Protein AF-A0A8J6B133-F1 (afdb_monomer)

Organism: Eleutherodactylus coqui (NCBI:txid57060)

Secondary structure (DSSP, 8-state):
-EEE--SEEE--TT-HHHHHHHHTT-BPB-TTSSBPEEEETTEEEEEB-TTSHHHHHHHHHHTSTTTSTT--TT-EEE--STTTB-BTSGGGB--TT-B-GGG-BHHHHHHHHHHTT--

Structure (mmCIF, N/CA/C/O backbone):
data_AF-A0A8J6B133-F1
#
_entry.id   AF-A0A8J6B133-F1
#
loop_
_atom_site.group_PDB
_atom_site.id
_atom_site.type_symbol
_atom_site.label_atom_id
_atom_site.label_alt_id
_atom_site.label_comp_id
_atom_site.label_asym_id
_atom_site.label_entity_id
_atom_site.label_seq_id
_atom_site.pdbx_PDB_ins_code
_atom_site.Cartn_x
_atom_site.Cartn_y
_atom_site.Cartn_z
_atom_site.occupancy
_atom_site.B_iso_or_equiv
_atom_site.auth_seq_id
_atom_site.auth_comp_id
_atom_site.auth_asym_id
_atom_site.auth_atom_id
_atom_site.pdbx_PDB_model_num
ATOM 1 N N . MET A 1 1 ? 12.421 -12.815 -15.888 1.00 86.38 1 MET A N 1
ATOM 2 C CA . MET A 1 1 ? 12.870 -12.237 -14.597 1.00 86.38 1 MET A CA 1
ATOM 3 C C . MET A 1 1 ? 11.639 -12.055 -13.726 1.00 86.38 1 MET A C 1
ATOM 5 O O . MET A 1 1 ? 10.602 -11.727 -14.286 1.00 86.38 1 MET A O 1
ATOM 9 N N . VAL A 1 2 ? 11.718 -12.289 -12.415 1.00 90.31 2 VAL A N 1
ATOM 10 C CA . VAL A 1 2 ? 10.577 -12.120 -11.497 1.00 90.31 2 VAL A CA 1
ATOM 11 C C . VAL A 1 2 ? 10.988 -11.162 -10.383 1.00 90.31 2 VAL A C 1
ATOM 13 O O . VAL A 1 2 ? 12.072 -11.333 -9.827 1.00 90.31 2 VAL A O 1
ATOM 16 N N . VAL A 1 3 ? 10.166 -10.152 -10.096 1.00 92.62 3 VAL A N 1
ATOM 17 C CA . VAL A 1 3 ? 10.407 -9.166 -9.032 1.00 92.62 3 VAL A CA 1
ATOM 18 C C . VAL A 1 3 ? 9.310 -9.273 -7.980 1.00 92.62 3 VAL A C 1
ATOM 20 O O . VAL A 1 3 ? 8.136 -9.404 -8.319 1.00 92.62 3 VAL A O 1
ATOM 23 N N . ILE A 1 4 ? 9.705 -9.238 -6.710 1.00 92.12 4 ILE A N 1
ATOM 24 C CA . ILE A 1 4 ? 8.781 -9.289 -5.577 1.00 92.12 4 ILE A CA 1
ATOM 25 C C . ILE A 1 4 ? 8.037 -7.954 -5.411 1.00 92.12 4 ILE A C 1
ATOM 27 O O . ILE A 1 4 ? 8.637 -6.885 -5.556 1.00 92.12 4 ILE A O 1
ATOM 31 N N . SER A 1 5 ? 6.738 -8.019 -5.128 1.00 90.94 5 SER A N 1
ATOM 32 C CA . SER A 1 5 ? 5.867 -6.873 -4.881 1.00 90.94 5 SER A CA 1
ATOM 33 C C . SER A 1 5 ? 4.862 -7.199 -3.780 1.00 90.94 5 SER A C 1
ATOM 35 O O . SER A 1 5 ? 3.879 -7.902 -4.004 1.00 90.94 5 SER A O 1
ATOM 37 N N . ASP A 1 6 ? 5.096 -6.653 -2.592 1.00 92.19 6 ASP A N 1
ATOM 38 C CA . ASP A 1 6 ? 4.281 -6.947 -1.415 1.00 92.19 6 ASP A CA 1
ATOM 39 C C . ASP A 1 6 ? 3.166 -5.899 -1.221 1.00 92.19 6 ASP A C 1
ATOM 41 O O . ASP A 1 6 ? 3.314 -4.734 -1.607 1.00 92.19 6 ASP A O 1
ATOM 45 N N . PRO A 1 7 ? 2.039 -6.258 -0.574 1.00 90.62 7 PRO A N 1
ATOM 46 C CA . PRO A 1 7 ? 0.891 -5.361 -0.401 1.00 90.62 7 PRO A CA 1
ATOM 47 C C . PRO A 1 7 ? 1.068 -4.307 0.708 1.00 90.62 7 PRO A C 1
ATOM 49 O O . PRO A 1 7 ? 0.145 -3.523 0.965 1.00 90.62 7 PRO A O 1
ATOM 52 N N . HIS A 1 8 ? 2.212 -4.308 1.399 1.00 93.56 8 HIS A N 1
ATOM 53 C CA . HIS A 1 8 ? 2.543 -3.360 2.456 1.00 93.56 8 HIS A CA 1
ATOM 54 C C . HIS A 1 8 ? 3.449 -2.246 1.915 1.00 93.56 8 HIS A C 1
ATOM 56 O O . HIS A 1 8 ? 4.534 -2.476 1.389 1.00 93.56 8 HIS A O 1
ATOM 62 N N . ILE A 1 9 ? 2.996 -1.005 2.053 1.00 95.94 9 ILE A N 1
ATOM 63 C CA . ILE A 1 9 ? 3.657 0.185 1.526 1.00 95.94 9 ILE A CA 1
ATOM 64 C C . ILE A 1 9 ? 4.313 0.928 2.681 1.00 95.94 9 ILE A C 1
ATOM 66 O O . ILE A 1 9 ? 3.651 1.263 3.664 1.00 95.94 9 ILE A O 1
ATOM 70 N N . LYS A 1 10 ? 5.611 1.215 2.561 1.00 96.56 10 LYS A N 1
ATOM 71 C CA . LYS A 1 10 ? 6.353 1.988 3.562 1.00 96.56 10 LYS A CA 1
ATOM 72 C C . LYS A 1 10 ? 5.668 3.331 3.827 1.00 96.56 10 LYS A C 1
ATOM 74 O O . LYS A 1 10 ? 5.408 4.081 2.886 1.00 96.56 10 LYS A O 1
ATOM 79 N N . VAL A 1 11 ? 5.457 3.658 5.101 1.00 96.38 11 VAL A N 1
ATOM 80 C CA . VAL A 1 11 ? 4.984 4.982 5.516 1.00 96.38 11 VAL A CA 1
ATOM 81 C C . VAL A 1 11 ? 6.120 5.987 5.345 1.00 96.38 11 VAL A C 1
ATOM 83 O O . VAL A 1 11 ? 7.018 6.091 6.181 1.00 96.38 11 VAL A O 1
ATOM 86 N N . ASP A 1 12 ? 6.102 6.699 4.222 1.00 95.94 12 ASP A N 1
ATOM 87 C CA . ASP A 1 12 ? 7.058 7.757 3.905 1.00 95.94 12 ASP A CA 1
ATOM 88 C C . ASP A 1 12 ? 6.393 8.806 2.994 1.00 95.94 12 ASP A C 1
ATOM 90 O O . ASP A 1 12 ? 6.116 8.509 1.833 1.00 95.94 12 ASP A O 1
ATOM 94 N N . PRO A 1 13 ? 6.165 10.047 3.464 1.00 92.81 13 PRO A N 1
ATOM 95 C CA . PRO A 1 13 ? 5.586 11.120 2.648 1.00 92.81 13 PRO A CA 1
ATOM 96 C C . PRO A 1 13 ? 6.393 11.481 1.391 1.00 92.81 13 PRO A C 1
ATOM 98 O O . PRO A 1 13 ? 5.864 12.115 0.477 1.00 92.81 13 PRO A O 1
ATOM 101 N N . LYS A 1 14 ? 7.681 11.119 1.330 1.00 95.38 14 LYS A N 1
ATOM 102 C CA . LYS A 1 14 ? 8.521 11.316 0.139 1.00 95.38 14 LYS A CA 1
ATOM 103 C C . LYS A 1 14 ? 8.359 10.190 -0.878 1.00 95.38 14 LYS A C 1
ATOM 105 O O . LYS A 1 14 ? 8.787 10.344 -2.020 1.00 95.38 14 LYS A O 1
ATOM 110 N N . TYR A 1 15 ? 7.761 9.069 -0.483 1.00 94.06 15 TYR A N 1
ATOM 111 C CA . TYR A 1 15 ? 7.504 7.960 -1.380 1.00 94.06 15 TYR A CA 1
ATOM 112 C C . TYR A 1 15 ? 6.214 8.208 -2.160 1.00 94.06 15 TYR A C 1
ATOM 114 O O . TYR A 1 15 ? 5.116 8.159 -1.611 1.00 94.06 15 TYR A O 1
ATOM 122 N N . THR A 1 16 ? 6.348 8.452 -3.464 1.00 93.88 16 THR A N 1
ATOM 123 C CA . THR A 1 16 ? 5.229 8.817 -4.345 1.00 93.88 16 THR A CA 1
ATOM 124 C C . THR A 1 16 ? 4.059 7.836 -4.262 1.00 93.88 16 THR A C 1
ATOM 126 O O . THR A 1 16 ? 2.920 8.271 -4.138 1.00 93.88 16 THR A O 1
ATOM 129 N N . LEU A 1 17 ? 4.329 6.524 -4.238 1.00 93.81 17 LEU A N 1
ATOM 130 C CA . LEU A 1 17 ? 3.279 5.504 -4.165 1.00 93.81 17 LEU A CA 1
ATOM 131 C C . LEU A 1 17 ? 2.484 5.583 -2.851 1.00 93.81 17 LEU A C 1
ATOM 133 O O . LEU A 1 17 ? 1.262 5.451 -2.865 1.00 93.81 17 LEU A O 1
ATOM 137 N N . TYR A 1 18 ? 3.168 5.828 -1.727 1.00 95.69 18 TYR A N 1
ATOM 138 C CA . TYR A 1 18 ? 2.516 6.023 -0.432 1.00 95.69 18 TYR A CA 1
ATOM 139 C C . TYR A 1 18 ? 1.655 7.285 -0.434 1.00 95.69 18 TYR A C 1
ATOM 141 O O . TYR A 1 18 ? 0.490 7.235 -0.044 1.00 95.69 18 TYR A O 1
ATOM 149 N N . SER A 1 19 ? 2.213 8.405 -0.894 1.00 96.06 19 SER A N 1
ATOM 150 C CA . SER A 1 19 ? 1.526 9.697 -0.890 1.00 96.06 19 SER A CA 1
ATOM 151 C C . SER A 1 19 ? 0.283 9.693 -1.782 1.00 96.06 19 SER A C 1
ATOM 153 O O . SER A 1 19 ? -0.769 10.146 -1.338 1.00 96.06 19 SER A O 1
ATOM 155 N N . GLU A 1 20 ? 0.354 9.099 -2.978 1.00 95.75 20 GLU A N 1
ATOM 156 C CA . GLU A 1 20 ? -0.808 8.933 -3.864 1.00 95.75 20 GLU A CA 1
ATOM 157 C C . GLU A 1 20 ? -1.889 8.037 -3.247 1.00 95.75 20 GLU A C 1
ATOM 159 O O . GLU A 1 20 ? -3.072 8.384 -3.261 1.00 95.75 20 GLU A O 1
ATOM 164 N N . ALA A 1 21 ? -1.502 6.884 -2.688 1.00 95.50 21 ALA A N 1
ATOM 165 C CA . ALA A 1 21 ? -2.440 5.972 -2.036 1.00 95.50 21 ALA A CA 1
ATOM 166 C C . ALA A 1 21 ? -3.108 6.618 -0.814 1.00 95.50 21 ALA A C 1
ATOM 168 O O . ALA A 1 21 ? -4.300 6.406 -0.576 1.00 95.50 21 ALA A O 1
ATOM 169 N N . LYS A 1 22 ? -2.359 7.432 -0.062 1.00 95.81 22 LYS A N 1
ATOM 170 C CA . LYS A 1 22 ? -2.867 8.176 1.092 1.00 95.81 22 LYS A CA 1
ATOM 171 C C . LYS A 1 22 ? -3.880 9.235 0.678 1.00 95.81 22 LYS A C 1
ATOM 173 O O . LYS A 1 22 ? -4.965 9.281 1.247 1.00 95.81 22 LYS A O 1
ATOM 178 N N . GLU A 1 23 ? -3.551 10.047 -0.325 1.00 96.00 23 GLU A N 1
ATOM 179 C CA . GLU A 1 23 ? -4.435 11.096 -0.847 1.00 96.00 23 GLU A CA 1
ATOM 180 C C . GLU A 1 23 ? -5.750 10.516 -1.381 1.00 96.00 23 GLU A C 1
ATOM 182 O O . GLU A 1 23 ? -6.825 11.058 -1.131 1.00 96.00 23 GLU A O 1
ATOM 187 N N . LYS A 1 24 ? -5.677 9.362 -2.051 1.00 94.81 24 LYS A N 1
ATOM 188 C CA . LYS A 1 24 ? -6.844 8.648 -2.585 1.00 94.81 24 LYS A CA 1
ATOM 189 C C . LYS A 1 24 ? -7.598 7.81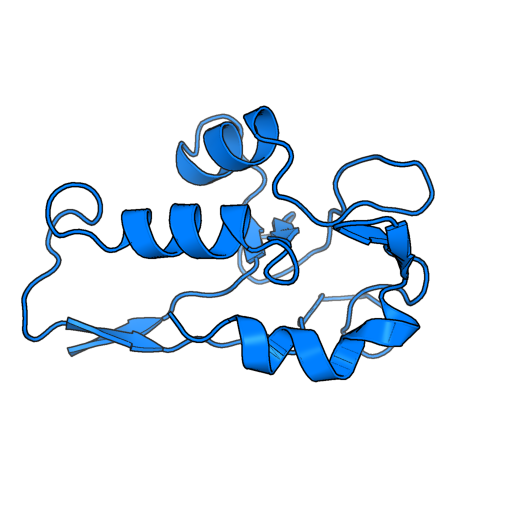3 -1.542 1.00 94.81 24 LYS A C 1
ATOM 191 O O . LYS A 1 24 ? -8.659 7.276 -1.849 1.00 94.81 24 LYS A O 1
ATOM 196 N N . GLY A 1 25 ? -7.075 7.683 -0.321 1.00 95.31 25 GLY A N 1
ATOM 197 C CA . GLY A 1 25 ? -7.701 6.908 0.752 1.00 95.31 25 GLY A CA 1
ATOM 198 C C . GLY A 1 25 ? -7.725 5.395 0.503 1.00 95.31 25 GLY A C 1
ATOM 199 O O . GLY A 1 25 ? -8.667 4.724 0.911 1.00 95.31 25 GLY A O 1
ATOM 200 N N . TYR A 1 26 ? -6.704 4.855 -0.162 1.00 96.12 26 TYR A N 1
ATOM 201 C CA . TYR A 1 26 ? -6.636 3.462 -0.629 1.00 96.12 26 TYR A CA 1
ATOM 202 C C . TYR A 1 26 ? -6.129 2.445 0.399 1.00 96.12 26 TYR A C 1
ATOM 204 O O . TYR A 1 26 ? -6.074 1.246 0.113 1.00 96.12 26 TYR A O 1
ATOM 212 N N . PHE A 1 27 ? -5.763 2.898 1.594 1.00 96.62 27 PHE A N 1
ATOM 213 C CA . PHE A 1 27 ? -5.343 2.021 2.680 1.00 96.62 27 PHE A CA 1
ATOM 214 C C . PHE A 1 27 ? -6.527 1.470 3.474 1.00 96.62 27 PHE A C 1
ATOM 216 O O . PHE A 1 27 ? -7.538 2.148 3.672 1.00 96.62 27 PHE A O 1
ATOM 223 N N . VAL A 1 28 ? -6.355 0.247 3.983 1.00 95.38 28 VAL A N 1
ATOM 224 C CA . VAL A 1 28 ? -7.236 -0.331 5.007 1.00 95.38 28 VAL A CA 1
ATOM 225 C C . VAL A 1 28 ? -7.252 0.595 6.221 1.00 95.38 28 VAL A C 1
ATOM 227 O O . VAL A 1 28 ? -6.223 1.181 6.560 1.00 95.38 28 VAL A O 1
ATOM 230 N N . LYS A 1 29 ? -8.401 0.730 6.884 1.00 95.56 29 LYS A N 1
ATOM 231 C CA . LYS A 1 29 ? -8.554 1.596 8.055 1.00 95.56 29 LYS A CA 1
ATOM 232 C C . LYS A 1 29 ? -8.514 0.805 9.358 1.00 95.56 29 LYS A C 1
ATOM 234 O O . LYS A 1 29 ? -8.857 -0.374 9.404 1.00 95.56 29 LYS A O 1
ATOM 239 N N . ASN A 1 30 ? -8.107 1.455 10.439 1.00 93.81 30 ASN A N 1
ATOM 240 C CA . ASN A 1 30 ? -8.286 0.942 11.793 1.00 93.81 30 ASN A CA 1
ATOM 241 C C . ASN A 1 30 ? -9.706 1.248 12.314 1.00 93.81 30 ASN A C 1
ATOM 243 O O . ASN A 1 30 ? -10.485 1.946 11.666 1.00 93.81 30 ASN A O 1
ATOM 247 N N . ILE A 1 31 ? -10.032 0.757 13.514 1.00 90.81 31 ILE A N 1
ATOM 248 C CA . ILE A 1 31 ? -11.336 0.993 14.163 1.00 90.81 31 ILE A CA 1
ATOM 249 C C . ILE A 1 31 ? -11.641 2.483 14.406 1.00 90.81 31 ILE A C 1
ATOM 251 O O . ILE A 1 31 ? -12.800 2.880 14.477 1.00 90.81 31 ILE A O 1
ATOM 255 N N . SER A 1 32 ? -10.605 3.318 14.496 1.00 91.56 32 SER A N 1
ATOM 256 C CA . SER A 1 32 ? -10.716 4.771 14.661 1.00 91.56 32 SER A CA 1
ATOM 257 C C . SER A 1 32 ? -10.913 5.513 13.330 1.00 91.56 32 SER A C 1
ATOM 259 O O . SER A 1 32 ? -10.980 6.740 13.324 1.00 91.56 32 SER A O 1
ATOM 261 N N . GLY A 1 33 ? -10.966 4.799 12.199 1.00 92.00 33 GLY A N 1
ATOM 262 C CA . GLY A 1 33 ? -11.119 5.364 10.855 1.00 92.00 33 GLY A CA 1
ATOM 263 C C . GLY A 1 33 ? -9.836 5.941 10.243 1.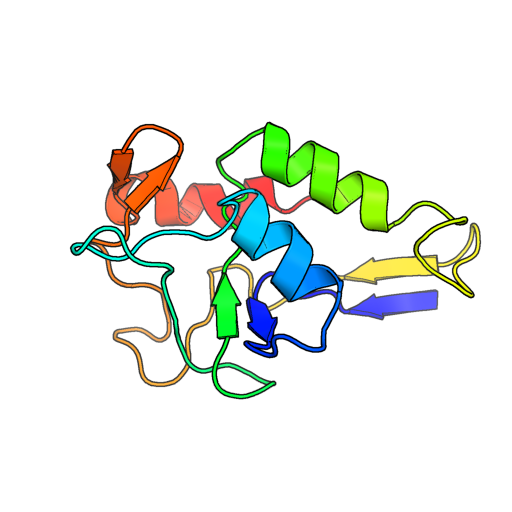00 92.00 33 GLY A C 1
ATOM 264 O O . GLY A 1 33 ? -9.881 6.494 9.144 1.00 92.00 33 GLY A O 1
ATOM 265 N N . GLN A 1 34 ? -8.692 5.818 10.917 1.00 94.81 34 GLN A N 1
ATOM 266 C CA . GLN A 1 34 ? -7.387 6.235 10.392 1.00 94.81 34 GLN A CA 1
ATOM 267 C C . GLN A 1 34 ? -6.763 5.126 9.542 1.00 94.81 34 GLN A C 1
ATOM 269 O O . GLN A 1 34 ? -7.175 3.972 9.636 1.00 94.81 34 GLN A O 1
ATOM 274 N N . ASP A 1 35 ? -5.760 5.459 8.725 1.00 95.94 35 ASP A N 1
ATOM 275 C CA . ASP A 1 35 ? -5.002 4.454 7.971 1.00 95.94 35 ASP A CA 1
ATOM 276 C C . ASP A 1 35 ? -4.407 3.413 8.925 1.00 95.94 35 ASP A C 1
ATOM 278 O O . ASP A 1 35 ? -3.823 3.747 9.957 1.00 95.94 35 ASP A O 1
ATOM 282 N N . PHE A 1 36 ? -4.584 2.136 8.597 1.00 95.19 36 PHE A N 1
ATOM 283 C CA . PHE A 1 36 ? -3.983 1.057 9.357 1.00 95.19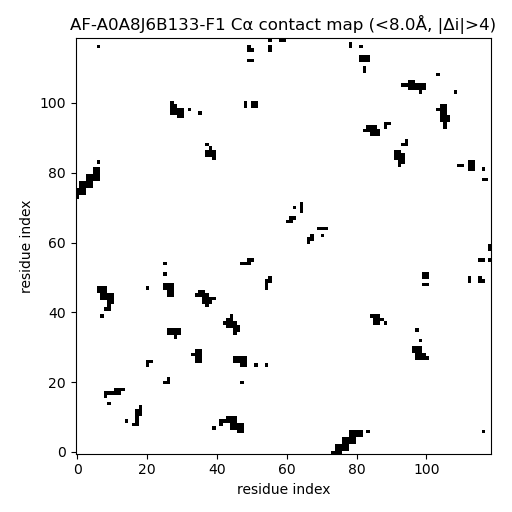 36 PHE A CA 1
ATOM 284 C C . PHE A 1 36 ? -2.474 1.045 9.113 1.00 95.19 36 PHE A C 1
ATOM 286 O O . PHE A 1 36 ? -2.016 0.899 7.975 1.00 95.19 36 PHE A O 1
ATOM 293 N N . GLU A 1 37 ? -1.718 1.154 10.199 1.00 95.19 37 GLU A N 1
ATOM 294 C CA . GLU A 1 37 ? -0.264 1.066 10.210 1.00 95.19 37 GLU A CA 1
ATOM 295 C C . GLU A 1 37 ? 0.167 -0.164 11.011 1.00 95.19 37 GLU A C 1
ATOM 297 O O . GLU A 1 37 ? -0.312 -0.416 12.117 1.00 95.19 37 GLU A O 1
ATOM 302 N N . GLY A 1 38 ? 1.081 -0.939 10.440 1.00 93.62 38 GLY A N 1
ATOM 303 C CA . GLY A 1 38 ? 1.689 -2.100 11.076 1.00 93.62 38 GLY A CA 1
ATOM 304 C C . GLY A 1 38 ? 3.143 -2.240 10.648 1.00 93.62 38 GLY A C 1
ATOM 305 O O . GLY A 1 38 ? 3.569 -1.649 9.658 1.00 93.62 38 GLY A O 1
ATOM 306 N N . ASN A 1 39 ? 3.921 -3.026 11.384 1.00 94.56 39 ASN A N 1
ATOM 307 C CA . ASN A 1 39 ? 5.313 -3.264 11.019 1.00 94.56 39 ASN A CA 1
ATOM 308 C C . ASN A 1 39 ? 5.409 -4.396 9.993 1.00 94.56 39 ASN A C 1
ATOM 310 O O . ASN A 1 39 ? 4.723 -5.407 10.117 1.00 94.56 39 ASN A O 1
ATOM 314 N N . CYS A 1 40 ? 6.262 -4.231 8.988 1.00 94.00 40 CYS A N 1
ATOM 315 C CA . CYS A 1 40 ? 6.674 -5.296 8.075 1.00 94.00 40 CYS A CA 1
ATOM 316 C C . CYS A 1 40 ? 8.126 -5.047 7.631 1.00 94.00 40 CYS A C 1
ATOM 318 O O . CYS A 1 40 ? 8.853 -4.310 8.306 1.00 94.00 40 CYS A O 1
ATOM 320 N N . TRP A 1 41 ? 8.560 -5.621 6.506 1.00 92.88 41 TRP A N 1
ATOM 321 C CA . TRP A 1 41 ? 9.933 -5.490 6.004 1.00 92.88 41 TRP A CA 1
ATOM 322 C C . TRP A 1 41 ? 10.481 -4.052 5.956 1.00 92.88 41 TRP A C 1
ATOM 324 O O . TRP A 1 41 ? 11.609 -3.846 6.410 1.00 92.88 41 TRP A O 1
ATOM 334 N N . PRO A 1 42 ? 9.738 -3.023 5.494 1.00 92.06 42 PRO A N 1
ATOM 335 C CA . PRO A 1 42 ? 10.272 -1.664 5.427 1.00 92.06 42 PRO A CA 1
ATOM 336 C C . PRO A 1 42 ? 10.088 -0.859 6.731 1.00 92.06 42 PRO A C 1
ATOM 338 O O . PRO A 1 42 ? 10.311 0.360 6.733 1.00 92.06 42 PRO A O 1
ATOM 341 N N . GLY A 1 43 ? 9.695 -1.510 7.833 1.00 94.81 43 GLY A N 1
ATOM 342 C CA . GLY A 1 43 ? 9.313 -0.887 9.101 1.00 94.81 43 GLY A CA 1
ATOM 343 C C . GLY A 1 43 ? 7.823 -0.551 9.136 1.00 94.81 43 GLY A C 1
ATOM 344 O O . GLY A 1 43 ? 6.994 -1.358 8.709 1.00 94.81 43 GLY A O 1
ATOM 345 N N . VAL A 1 44 ? 7.480 0.644 9.627 1.00 95.62 44 VAL A N 1
ATOM 346 C CA . VAL A 1 44 ? 6.090 1.124 9.662 1.00 95.62 44 VAL A CA 1
ATOM 347 C C . VAL A 1 44 ? 5.532 1.189 8.239 1.00 95.62 44 VAL A C 1
ATOM 349 O O . VAL A 1 44 ? 6.082 1.871 7.368 1.00 95.62 44 VAL A O 1
ATOM 352 N N . SER A 1 45 ? 4.459 0.440 8.008 1.00 96.31 45 SER A N 1
ATOM 353 C CA . SER A 1 45 ? 3.855 0.212 6.699 1.00 96.31 45 SER A CA 1
ATOM 354 C C . SER A 1 45 ? 2.337 0.333 6.766 1.00 96.31 45 SER A C 1
A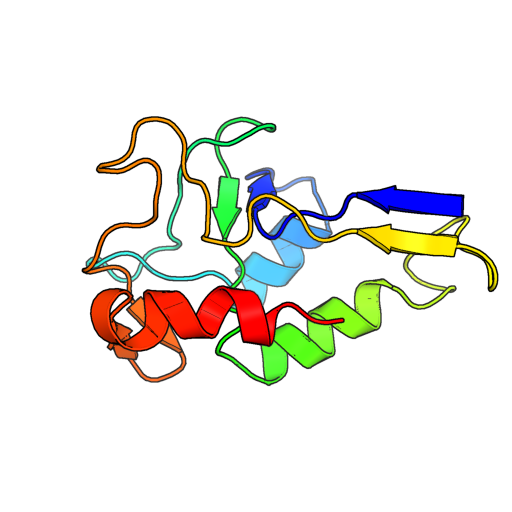TOM 356 O O . SER A 1 45 ? 1.714 -0.123 7.726 1.00 96.31 45 SER A O 1
ATOM 358 N N . SER A 1 46 ? 1.739 0.891 5.718 1.00 96.25 46 SER A N 1
ATOM 359 C CA . SER A 1 46 ? 0.293 0.876 5.495 1.00 96.25 46 SER A CA 1
ATOM 360 C C . SER A 1 46 ? -0.071 -0.175 4.452 1.00 96.25 46 SER A C 1
ATOM 362 O O . SER A 1 46 ? 0.722 -0.498 3.572 1.00 96.25 46 SER A O 1
ATOM 364 N N . TYR A 1 47 ? -1.277 -0.727 4.543 1.00 95.31 47 TYR A N 1
ATOM 365 C CA . TYR A 1 47 ? -1.688 -1.868 3.721 1.00 95.31 47 TYR A CA 1
ATOM 366 C C . TYR A 1 47 ? -2.766 -1.443 2.738 1.00 95.31 47 TYR A C 1
ATOM 368 O O . TYR A 1 47 ? -3.815 -0.945 3.154 1.00 95.31 47 TYR A O 1
ATOM 376 N N . LEU A 1 48 ? -2.524 -1.656 1.444 1.00 95.19 48 LEU A N 1
ATOM 377 C CA . LEU A 1 48 ? -3.506 -1.355 0.404 1.00 95.19 48 LEU A CA 1
ATOM 378 C C . LEU A 1 48 ? -4.750 -2.238 0.561 1.00 95.19 48 LEU A C 1
ATOM 380 O O . LEU A 1 48 ? -4.672 -3.427 0.903 1.00 95.19 48 LEU A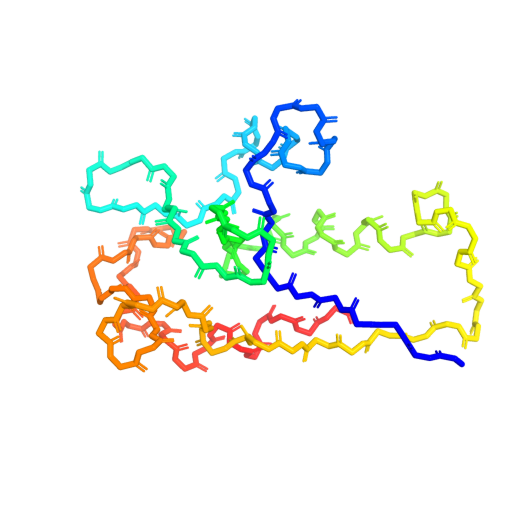 O 1
ATOM 384 N N . ASP A 1 49 ? -5.914 -1.646 0.317 1.00 94.50 49 ASP A N 1
ATOM 385 C CA . ASP A 1 49 ? -7.186 -2.344 0.394 1.00 94.50 49 ASP A CA 1
ATOM 386 C C . ASP A 1 49 ? -7.621 -2.906 -0.963 1.00 94.50 49 ASP A C 1
ATOM 388 O O . ASP A 1 49 ? -8.470 -2.355 -1.661 1.00 94.50 49 ASP A O 1
ATOM 392 N N . PHE A 1 50 ? -7.077 -4.070 -1.313 1.00 92.81 50 PHE A N 1
ATOM 393 C CA . PHE A 1 50 ? -7.412 -4.785 -2.550 1.00 92.81 50 PHE A CA 1
ATOM 394 C C . PHE A 1 50 ? -8.866 -5.269 -2.632 1.00 92.81 50 PHE A C 1
ATOM 396 O O . PHE A 1 50 ? -9.301 -5.767 -3.674 1.00 92.81 50 PHE A O 1
ATOM 403 N N . THR A 1 51 ? -9.662 -5.120 -1.569 1.00 90.94 51 THR A N 1
ATOM 404 C CA . THR A 1 51 ? -11.101 -5.386 -1.647 1.00 90.94 51 THR A CA 1
ATOM 405 C C . THR A 1 51 ? -11.815 -4.333 -2.500 1.00 90.94 51 THR A C 1
ATOM 407 O O . THR A 1 51 ? -12.762 -4.689 -3.211 1.00 90.94 51 THR A O 1
ATOM 410 N N . ASN A 1 52 ? -11.289 -3.104 -2.537 1.00 92.75 52 ASN A N 1
ATOM 411 C CA . ASN A 1 52 ? -11.757 -2.002 -3.368 1.00 92.75 52 ASN A CA 1
ATOM 412 C C . ASN A 1 52 ? -11.337 -2.201 -4.846 1.00 92.75 52 ASN A C 1
ATOM 414 O O . ASN A 1 52 ? -10.142 -2.340 -5.119 1.00 92.75 52 ASN A O 1
ATOM 418 N N . PRO A 1 53 ? -12.278 -2.229 -5.812 1.00 92.62 53 PRO A N 1
ATOM 419 C CA . PRO A 1 53 ? -11.943 -2.295 -7.239 1.00 92.62 53 PRO A CA 1
ATOM 420 C C . PRO A 1 53 ? -11.053 -1.144 -7.715 1.00 92.62 53 PRO A C 1
ATOM 422 O O . PRO A 1 53 ? -10.122 -1.402 -8.475 1.00 92.62 53 PRO A O 1
ATOM 425 N N . ASP A 1 54 ? -11.257 0.071 -7.207 1.00 93.62 54 ASP A N 1
ATOM 426 C CA . ASP A 1 54 ? -10.487 1.250 -7.620 1.00 93.62 54 ASP A CA 1
ATOM 427 C C . ASP A 1 54 ? -9.015 1.122 -7.213 1.00 93.62 54 ASP A C 1
ATOM 429 O O . ASP A 1 54 ? -8.115 1.544 -7.936 1.00 93.62 54 ASP A O 1
ATOM 433 N N . VAL A 1 55 ? -8.752 0.484 -6.064 1.00 94.50 55 VAL A N 1
ATOM 434 C CA . VAL A 1 55 ? -7.388 0.195 -5.597 1.00 94.50 55 VAL A CA 1
ATOM 435 C C . VAL A 1 55 ? -6.718 -0.817 -6.515 1.00 94.50 55 VAL A C 1
ATOM 437 O O . VAL A 1 55 ? -5.547 -0.648 -6.843 1.00 94.50 55 VAL A O 1
ATOM 440 N N . ARG A 1 56 ? -7.449 -1.847 -6.963 1.00 93.00 56 ARG A N 1
ATOM 441 C CA . ARG A 1 56 ? -6.911 -2.853 -7.893 1.00 93.00 56 ARG A CA 1
ATOM 442 C C . ARG A 1 56 ? -6.569 -2.239 -9.245 1.00 93.00 56 ARG A C 1
ATOM 444 O O . ARG A 1 56 ? -5.482 -2.488 -9.753 1.00 93.00 56 ARG A O 1
ATOM 451 N N . GLU A 1 57 ? -7.458 -1.418 -9.799 1.00 93.25 57 GLU A N 1
ATOM 452 C CA . GLU A 1 57 ? -7.230 -0.731 -11.075 1.00 93.25 57 GLU A CA 1
ATOM 453 C C . GLU A 1 57 ? -6.088 0.288 -10.983 1.00 93.25 57 GLU A C 1
ATOM 455 O O . GLU A 1 57 ? -5.214 0.357 -11.849 1.00 93.25 57 GLU A O 1
ATOM 460 N N . TRP A 1 58 ? -6.033 1.058 -9.897 1.00 94.38 58 TRP A N 1
ATOM 461 C CA . TRP A 1 58 ? -4.928 1.984 -9.688 1.00 94.38 58 TRP A CA 1
ATOM 462 C C . TRP A 1 58 ? -3.601 1.247 -9.514 1.00 94.38 58 TRP A C 1
ATOM 464 O O . TRP A 1 58 ? -2.618 1.645 -10.141 1.00 94.38 58 TRP A O 1
ATOM 474 N N . TYR A 1 59 ? -3.559 0.184 -8.707 1.00 93.38 59 TYR A N 1
ATOM 475 C CA . TYR A 1 59 ? -2.334 -0.568 -8.446 1.00 93.38 59 TYR A CA 1
ATOM 476 C C . TYR A 1 59 ? -1.837 -1.289 -9.701 1.00 93.38 59 TYR A C 1
ATOM 478 O O . TYR A 1 59 ? -0.651 -1.202 -10.006 1.00 93.38 59 TYR A O 1
ATOM 486 N N . SER A 1 60 ? -2.726 -1.889 -10.500 1.00 91.94 60 SER A N 1
ATOM 487 C CA . SER A 1 60 ? -2.348 -2.485 -11.789 1.00 91.94 60 SER A CA 1
ATOM 488 C C . SER A 1 60 ? -1.762 -1.449 -12.750 1.00 91.94 60 SER A C 1
ATOM 490 O O . SER A 1 60 ? -0.755 -1.716 -13.407 1.00 91.94 60 SER A O 1
ATOM 492 N N . SER A 1 61 ? -2.288 -0.216 -12.754 1.00 92.94 61 SER A N 1
ATOM 493 C CA . SER A 1 61 ? -1.731 0.870 -13.570 1.00 92.94 61 SER A CA 1
ATOM 494 C C . SER A 1 61 ? -0.275 1.211 -13.220 1.00 92.94 61 SER A C 1
ATOM 496 O O . SER A 1 61 ? 0.456 1.702 -14.086 1.00 92.94 61 SER A O 1
ATOM 498 N N . GLN A 1 62 ? 0.166 0.950 -11.981 1.00 92.44 62 GLN A N 1
ATOM 499 C CA . GLN A 1 62 ? 1.542 1.204 -11.533 1.00 92.44 62 GLN A CA 1
ATOM 500 C C . GLN A 1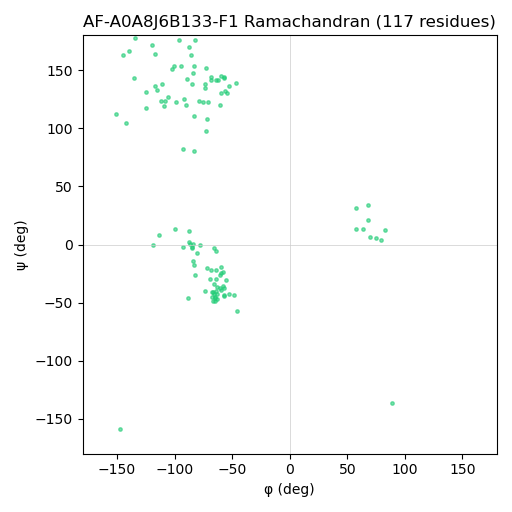 62 ? 2.559 0.279 -12.212 1.00 92.44 62 GLN A C 1
ATOM 502 O O . GLN A 1 62 ? 3.719 0.660 -12.328 1.00 92.44 62 GLN A O 1
ATOM 507 N N . PHE A 1 63 ? 2.126 -0.874 -12.734 1.00 91.25 63 PHE A N 1
ATOM 508 C CA . PHE A 1 63 ? 2.972 -1.822 -13.470 1.00 91.25 63 PHE A CA 1
ATOM 509 C C . PHE A 1 63 ? 3.068 -1.532 -14.975 1.00 91.25 63 PHE A C 1
ATOM 511 O O . PHE A 1 63 ? 3.738 -2.265 -15.700 1.00 91.25 63 PHE A O 1
ATOM 518 N N . SER A 1 64 ? 2.433 -0.463 -15.465 1.00 92.19 64 SER A N 1
ATOM 519 C CA . SER A 1 64 ? 2.637 -0.006 -16.845 1.00 92.19 64 SER A CA 1
ATOM 520 C C . SER A 1 64 ? 4.109 0.343 -17.100 1.00 92.19 64 SER A C 1
ATOM 522 O O . SER A 1 64 ? 4.779 0.892 -16.225 1.00 92.19 64 SER A O 1
ATOM 524 N N . PHE A 1 65 ? 4.612 0.082 -18.315 1.00 91.25 65 PHE A N 1
ATOM 525 C CA . PHE A 1 65 ? 6.016 0.350 -18.676 1.00 91.25 65 PHE A CA 1
ATOM 526 C C . PHE A 1 65 ? 6.423 1.825 -18.508 1.00 91.25 65 PHE A C 1
ATOM 528 O O . PHE A 1 65 ? 7.599 2.128 -18.315 1.00 91.25 65 PHE A O 1
ATOM 535 N N . GLU A 1 66 ? 5.456 2.744 -18.551 1.00 90.75 66 GLU A N 1
ATOM 536 C CA . GLU A 1 66 ? 5.673 4.176 -18.336 1.00 90.75 66 GLU A CA 1
ATOM 537 C C . GLU A 1 66 ? 5.929 4.518 -16.860 1.00 90.75 66 GLU A C 1
ATOM 539 O O . GLU A 1 66 ? 6.790 5.348 -16.554 1.00 90.75 66 GLU A O 1
ATOM 544 N N . LYS A 1 67 ? 5.202 3.873 -15.937 1.00 90.81 67 LYS A N 1
ATOM 545 C CA . LYS A 1 67 ? 5.314 4.123 -14.493 1.00 90.81 67 LYS A CA 1
ATOM 546 C C . LYS A 1 67 ? 6.380 3.253 -13.844 1.00 90.81 67 LYS A C 1
ATOM 548 O O . LYS A 1 67 ? 7.219 3.761 -13.094 1.00 90.81 67 LYS A O 1
ATOM 553 N N . TYR A 1 68 ? 6.399 1.960 -14.164 1.00 91.25 68 TYR A N 1
ATOM 554 C CA . TYR A 1 68 ? 7.398 1.039 -13.649 1.00 91.25 68 TYR A CA 1
ATOM 555 C C . TYR A 1 68 ? 8.673 1.124 -14.487 1.00 91.25 68 TYR A C 1
ATOM 557 O O . TYR A 1 68 ? 8.935 0.315 -15.379 1.00 91.25 68 TYR A O 1
ATOM 565 N N . LYS A 1 69 ? 9.485 2.141 -14.198 1.00 90.25 69 LYS A N 1
ATOM 566 C CA . LYS A 1 69 ? 10.750 2.378 -14.901 1.00 90.25 69 LYS A CA 1
ATOM 567 C C . LYS A 1 69 ? 11.624 1.120 -14.890 1.00 90.25 69 LYS A C 1
ATOM 569 O O . LYS A 1 69 ? 11.792 0.487 -13.851 1.00 90.25 69 LYS A O 1
ATOM 574 N N . ASN A 1 70 ? 12.218 0.811 -16.042 1.00 90.38 70 ASN A N 1
ATOM 575 C CA . ASN A 1 70 ? 13.051 -0.375 -16.296 1.00 90.38 70 ASN A CA 1
ATOM 576 C C . ASN A 1 70 ? 12.302 -1.719 -16.331 1.00 90.38 70 ASN A C 1
ATOM 578 O O . ASN A 1 70 ? 12.944 -2.765 -16.447 1.00 90.38 70 ASN A O 1
ATOM 582 N N . SER A 1 71 ? 10.969 -1.721 -16.262 1.00 90.12 71 SER A N 1
ATOM 583 C CA . SER A 1 71 ? 10.196 -2.928 -16.547 1.00 90.12 71 SER A CA 1
ATOM 584 C C . SER A 1 71 ? 10.198 -3.251 -18.045 1.00 90.12 71 SER A C 1
ATOM 586 O O . SER A 1 71 ? 10.382 -2.385 -18.900 1.00 90.12 71 SER A O 1
ATOM 588 N N . THR A 1 72 ? 10.056 -4.538 -18.364 1.00 90.38 72 THR A N 1
ATOM 589 C CA . THR A 1 72 ? 10.080 -5.071 -19.735 1.00 90.38 72 THR A CA 1
ATOM 590 C C . THR A 1 72 ? 9.019 -6.154 -19.884 1.00 90.38 72 THR A C 1
ATOM 592 O O . THR A 1 72 ? 8.514 -6.672 -18.890 1.00 90.38 72 THR A O 1
ATOM 595 N N . ASN A 1 73 ? 8.710 -6.555 -21.116 1.00 90.12 73 ASN A N 1
ATOM 596 C CA . ASN A 1 73 ? 7.726 -7.605 -21.413 1.00 90.12 73 ASN A CA 1
ATOM 597 C C . ASN A 1 73 ? 8.115 -9.021 -20.932 1.00 90.12 73 ASN A C 1
ATOM 599 O O . ASN A 1 73 ? 7.333 -9.952 -21.096 1.00 90.12 73 ASN A O 1
ATOM 603 N N . ILE A 1 74 ? 9.308 -9.193 -20.359 1.00 90.94 74 ILE A N 1
ATOM 604 C CA . ILE A 1 74 ? 9.792 -10.451 -19.767 1.00 90.94 74 ILE A CA 1
ATOM 605 C C . ILE A 1 74 ? 9.977 -10.357 -18.239 1.00 90.94 74 ILE A C 1
ATOM 607 O O . ILE A 1 74 ? 10.563 -11.258 -17.616 1.00 90.94 74 ILE A O 1
ATOM 611 N N . LEU A 1 75 ? 9.534 -9.245 -17.640 1.00 90.88 75 LEU A N 1
ATOM 612 C CA . LEU A 1 75 ? 9.465 -9.032 -16.198 1.00 90.88 75 LEU A CA 1
ATOM 613 C C . LEU A 1 75 ? 8.081 -9.463 -15.701 1.00 90.88 75 LEU A C 1
ATOM 615 O O . LEU A 1 75 ? 7.066 -8.968 -16.177 1.00 90.88 75 LEU A O 1
ATOM 619 N N . PHE A 1 76 ? 8.066 -10.364 -14.723 1.00 90.44 76 PHE A N 1
ATOM 620 C CA . PHE A 1 76 ? 6.863 -10.836 -14.037 1.00 90.44 76 PHE A CA 1
ATOM 621 C C . PHE A 1 76 ? 6.910 -10.460 -12.551 1.00 90.44 76 PHE A C 1
ATOM 623 O O . PHE A 1 76 ? 7.981 -10.143 -12.026 1.00 90.44 76 PHE A O 1
ATOM 630 N N . ILE A 1 77 ? 5.763 -10.517 -11.875 1.00 91.31 77 ILE A N 1
ATOM 631 C CA . ILE A 1 77 ? 5.615 -10.110 -10.474 1.00 91.31 77 ILE A CA 1
ATOM 632 C C . ILE A 1 77 ? 5.361 -11.326 -9.584 1.00 91.31 77 ILE A C 1
ATOM 634 O O . ILE A 1 77 ? 4.592 -12.218 -9.939 1.00 91.31 77 ILE A O 1
ATOM 638 N N . TRP A 1 78 ? 6.009 -11.350 -8.424 1.00 91.12 78 TRP A N 1
ATOM 639 C CA . TRP 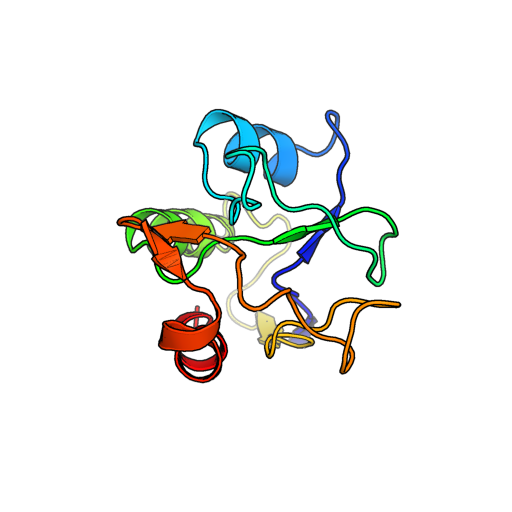A 1 78 ? 5.702 -12.263 -7.329 1.00 91.12 78 TRP A CA 1
ATOM 640 C C . TRP A 1 78 ? 5.070 -11.465 -6.190 1.00 91.12 78 TRP A C 1
ATOM 642 O O . TRP A 1 78 ? 5.703 -10.568 -5.647 1.00 91.12 78 TRP A O 1
ATOM 652 N N . ASN A 1 79 ? 3.830 -11.798 -5.837 1.00 90.88 79 ASN A N 1
ATOM 653 C CA . ASN A 1 79 ? 3.172 -11.250 -4.656 1.00 90.88 79 ASN A CA 1
ATOM 654 C C . ASN A 1 79 ? 3.454 -12.154 -3.452 1.00 90.88 79 ASN A C 1
ATOM 656 O O . ASN A 1 79 ? 3.079 -13.329 -3.485 1.00 90.88 79 ASN A O 1
ATOM 660 N N . ASP A 1 80 ? 4.088 -11.611 -2.417 1.00 88.62 80 ASP A N 1
ATOM 661 C CA . ASP A 1 80 ? 4.355 -12.299 -1.153 1.00 88.62 80 ASP A CA 1
ATOM 662 C C . ASP A 1 80 ? 3.692 -11.555 0.022 1.00 88.62 80 ASP A C 1
ATOM 664 O O . ASP A 1 80 ? 3.146 -10.454 -0.134 1.00 88.62 80 ASP A O 1
ATOM 668 N N . MET A 1 81 ? 3.705 -12.168 1.207 1.00 90.56 81 MET A N 1
ATOM 669 C CA . MET A 1 81 ? 3.251 -11.572 2.472 1.00 90.56 81 MET A CA 1
ATOM 670 C C . MET A 1 81 ? 1.786 -11.083 2.443 1.00 90.56 81 MET A C 1
ATOM 672 O O . MET A 1 81 ? 1.424 -10.081 3.080 1.00 90.56 81 MET A O 1
ATOM 676 N N . ASN A 1 82 ? 0.932 -11.747 1.658 1.00 88.88 82 ASN A N 1
ATOM 677 C CA . ASN A 1 82 ? -0.394 -11.268 1.269 1.00 88.88 82 ASN A CA 1
ATOM 678 C C . ASN A 1 82 ? -1.570 -11.856 2.062 1.00 88.88 82 ASN A C 1
ATOM 680 O O . ASN A 1 82 ? -2.729 -11.640 1.693 1.00 88.88 82 ASN A O 1
ATOM 684 N N . GLU A 1 83 ? -1.289 -12.509 3.186 1.00 88.56 83 GLU A N 1
ATOM 685 C CA . GLU A 1 83 ? -2.277 -13.032 4.126 1.00 88.56 83 GLU A CA 1
ATOM 686 C C . GLU A 1 83 ? -3.244 -11.970 4.678 1.00 88.56 83 GLU A C 1
ATOM 688 O O . GLU A 1 83 ? -4.442 -12.260 4.705 1.00 88.56 83 GLU A O 1
ATOM 693 N N . PRO A 1 84 ? -2.849 -10.739 5.088 1.00 87.06 84 PRO A N 1
ATOM 694 C CA . PRO A 1 84 ? -1.556 -10.034 5.037 1.00 87.06 84 PRO A CA 1
ATOM 695 C C . PRO A 1 84 ? -0.671 -10.283 6.266 1.00 87.06 84 PRO A C 1
ATOM 697 O O . PRO A 1 84 ? -1.167 -10.279 7.396 1.00 87.06 84 PRO A O 1
ATOM 700 N N . SER A 1 85 ? 0.641 -10.402 6.062 1.00 90.75 85 SER A N 1
ATOM 701 C CA . SER A 1 85 ? 1.592 -10.537 7.168 1.00 90.75 85 SER A CA 1
ATOM 702 C C . SER A 1 85 ? 1.889 -9.190 7.825 1.00 90.75 85 SER A C 1
ATOM 704 O O . SER A 1 85 ? 2.373 -8.258 7.180 1.00 90.75 85 SER A O 1
ATOM 706 N N . VAL A 1 86 ? 1.648 -9.115 9.132 1.00 93.38 86 VAL A N 1
ATOM 707 C CA . VAL A 1 86 ? 1.914 -7.950 9.980 1.00 93.38 86 VAL A CA 1
ATOM 708 C C . VAL A 1 86 ? 2.804 -8.393 11.140 1.00 93.38 86 VAL A C 1
ATOM 710 O O . VAL A 1 86 ? 2.430 -9.228 11.958 1.00 93.38 86 VAL A O 1
ATOM 713 N N . PHE A 1 87 ? 4.010 -7.842 11.238 1.00 90.75 87 PHE A N 1
ATOM 714 C CA . PHE A 1 87 ? 4.960 -8.232 12.275 1.00 90.75 87 PHE A CA 1
ATOM 715 C C . PHE A 1 87 ? 4.555 -7.689 13.645 1.00 90.75 87 PHE A C 1
ATOM 717 O O . PHE A 1 87 ? 4.229 -6.511 13.802 1.00 90.75 87 PHE A O 1
ATOM 724 N N . GLY A 1 88 ? 4.628 -8.560 14.654 1.00 85.88 88 GLY A N 1
ATOM 725 C CA . GLY A 1 88 ? 4.325 -8.218 16.045 1.00 85.88 88 GLY A CA 1
ATOM 726 C C . GLY A 1 88 ? 2.834 -8.063 16.357 1.00 85.88 88 GLY A C 1
ATOM 727 O O . GLY A 1 88 ? 2.495 -7.681 17.475 1.00 85.88 88 GLY A O 1
ATOM 728 N N . SER A 1 89 ? 1.943 -8.355 15.406 1.00 89.12 89 SER A N 1
ATOM 729 C CA . SER A 1 89 ? 0.504 -8.425 15.653 1.00 89.12 89 SER A CA 1
ATOM 730 C C . SER A 1 89 ? 0.075 -9.823 16.118 1.00 89.12 89 SER A C 1
ATOM 732 O O . SER A 1 89 ? 0.841 -10.790 16.082 1.00 89.12 89 SER A O 1
ATOM 734 N N . CYS A 1 90 ? -1.178 -9.937 16.567 1.00 85.12 90 CYS A N 1
ATOM 735 C CA . CYS A 1 90 ? -1.774 -11.225 16.909 1.00 85.12 90 CYS A CA 1
ATOM 736 C C . CYS A 1 90 ? -1.785 -12.143 15.674 1.00 85.12 90 CYS A C 1
ATOM 738 O O . CYS A 1 90 ? -2.188 -11.715 14.594 1.00 85.12 90 CYS A O 1
ATOM 740 N N . GLU A 1 91 ? -1.303 -13.380 15.834 1.00 88.31 91 GLU A N 1
ATOM 741 C CA . GLU A 1 91 ? -1.200 -14.389 14.761 1.00 88.31 91 GLU A CA 1
ATOM 742 C C . GLU A 1 91 ? -0.355 -13.947 13.545 1.00 88.31 91 GLU A C 1
ATOM 744 O O . GLU A 1 91 ? -0.382 -14.597 12.506 1.00 88.31 91 GLU A O 1
ATOM 749 N N . GLY A 1 92 ? 0.415 -12.857 13.662 1.00 90.50 92 GLY A N 1
ATOM 750 C CA . GLY A 1 92 ? 1.200 -12.310 12.555 1.00 90.50 92 GLY A CA 1
ATOM 751 C C . GLY A 1 92 ? 0.353 -11.721 11.424 1.00 90.50 92 GLY A C 1
ATOM 752 O O . GLY A 1 92 ? 0.837 -11.611 10.301 1.00 90.50 92 GLY A O 1
ATOM 753 N N . THR A 1 93 ? -0.906 -11.350 11.685 1.00 92.50 93 THR A N 1
ATOM 754 C CA . THR A 1 93 ? -1.806 -10.777 10.674 1.00 92.50 93 THR A CA 1
ATOM 755 C C . THR A 1 93 ? -2.574 -9.545 11.165 1.00 92.50 93 THR A C 1
ATOM 757 O O . THR A 1 93 ? -2.409 -9.076 12.293 1.00 92.50 93 THR A O 1
ATOM 760 N N . MET A 1 94 ? -3.371 -8.943 10.289 1.00 91.94 94 MET A N 1
ATOM 761 C CA . MET A 1 94 ? -4.109 -7.713 10.557 1.00 91.94 94 MET A CA 1
ATOM 762 C C . MET A 1 94 ? -5.224 -7.936 11.605 1.00 91.94 94 MET A C 1
ATOM 764 O O . MET A 1 94 ? -5.858 -8.993 11.614 1.00 91.94 94 MET A O 1
ATOM 768 N N . PRO A 1 95 ? -5.502 -6.955 12.490 1.00 92.75 95 PRO A N 1
ATOM 769 C CA . PRO A 1 95 ? -6.574 -7.063 13.478 1.00 92.75 95 PRO A CA 1
ATOM 770 C C . PRO A 1 95 ? -7.938 -7.328 12.841 1.00 92.75 95 PRO A C 1
ATOM 772 O O . PRO A 1 95 ? -8.266 -6.778 11.789 1.00 92.75 95 PRO A O 1
ATOM 775 N N . LYS A 1 96 ? -8.770 -8.124 13.518 1.00 91.75 96 LYS A N 1
ATOM 776 C CA . LYS A 1 96 ? -10.096 -8.549 13.035 1.00 91.75 96 LYS A CA 1
ATOM 777 C C . LYS A 1 96 ? -11.077 -7.388 12.863 1.00 91.75 96 LYS A C 1
ATOM 779 O O . LYS A 1 96 ? -12.050 -7.526 12.124 1.00 91.75 96 LYS A O 1
ATOM 784 N N . GLU A 1 97 ? -10.823 -6.288 13.558 1.00 92.44 97 GLU A N 1
ATOM 785 C CA . GLU A 1 97 ? -11.602 -5.052 13.610 1.00 92.44 97 GLU A CA 1
ATOM 786 C C . GLU A 1 97 ? -11.129 -4.012 12.584 1.00 92.44 97 GLU A C 1
ATOM 788 O O . GLU A 1 97 ? -11.695 -2.923 12.518 1.00 92.44 97 GLU A O 1
ATOM 793 N N . ALA A 1 98 ? -10.078 -4.303 11.806 1.00 93.19 98 ALA A N 1
ATOM 794 C CA . ALA A 1 98 ? -9.679 -3.424 10.714 1.00 93.19 98 ALA A CA 1
ATOM 795 C C . ALA A 1 98 ? -10.805 -3.339 9.673 1.00 93.19 98 ALA A C 1
ATOM 797 O O . ALA A 1 98 ? -11.486 -4.327 9.393 1.00 93.19 98 ALA A O 1
ATOM 798 N N . VAL A 1 99 ? -11.005 -2.149 9.118 1.00 94.56 99 VAL A N 1
ATOM 799 C CA . VAL A 1 99 ? -12.152 -1.808 8.278 1.00 94.56 99 VAL A CA 1
ATOM 800 C C . VAL A 1 99 ? -11.699 -1.663 6.830 1.00 94.56 99 VAL A C 1
ATOM 802 O O . VAL A 1 99 ? -10.812 -0.870 6.505 1.00 94.56 99 VAL A O 1
ATOM 805 N N . HIS A 1 100 ? -12.329 -2.444 5.965 1.00 93.88 100 HIS A N 1
ATOM 806 C CA . HIS A 1 100 ? -12.148 -2.455 4.522 1.00 93.88 100 HIS A CA 1
ATOM 807 C C . HIS A 1 100 ? -13.204 -1.592 3.817 1.00 93.88 100 HIS A C 1
ATOM 809 O O . HIS A 1 100 ? -14.132 -1.049 4.424 1.00 93.88 100 HIS A O 1
ATOM 815 N N . HIS A 1 101 ? -13.069 -1.483 2.501 1.00 92.25 101 HIS A N 1
ATOM 816 C CA . HIS A 1 101 ? -14.001 -0.842 1.592 1.00 92.25 101 HIS A CA 1
ATOM 817 C C . HIS A 1 101 ? -15.441 -1.283 1.871 1.00 92.25 101 HIS A C 1
ATOM 819 O O . HIS A 1 101 ? -15.699 -2.455 2.130 1.00 92.25 101 HI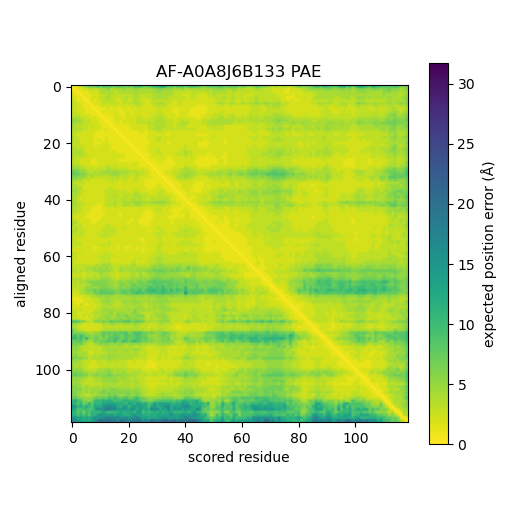S A O 1
ATOM 825 N N . GLN A 1 102 ? -16.378 -0.331 1.819 1.00 89.88 102 GLN A N 1
ATOM 826 C CA . GLN A 1 102 ? -17.792 -0.505 2.196 1.00 89.88 102 GLN A CA 1
ATOM 827 C C . GLN A 1 102 ? -18.047 -0.844 3.677 1.00 89.88 102 GLN A C 1
ATOM 829 O O . GLN A 1 102 ? -19.170 -1.188 4.033 1.00 89.88 102 GLN A O 1
ATOM 834 N N . GLY A 1 103 ? -17.051 -0.700 4.556 1.00 89.94 103 GLY A N 1
ATOM 835 C CA . GLY A 1 103 ? -17.229 -0.873 6.000 1.00 89.94 103 GLY A CA 1
ATOM 836 C C . GLY A 1 103 ? -17.182 -2.326 6.474 1.00 89.94 103 GLY A C 1
ATOM 837 O O . GLY A 1 103 ? -17.549 -2.603 7.613 1.00 89.94 103 GLY A O 1
ATOM 838 N N . TRP A 1 104 ? -16.739 -3.254 5.623 1.00 92.19 104 TRP A N 1
ATOM 839 C CA . TRP A 1 104 ? -16.548 -4.652 6.007 1.00 92.19 104 TRP A CA 1
ATOM 840 C C . TRP A 1 104 ? -15.390 -4.802 6.988 1.00 92.19 104 TRP A C 1
ATOM 842 O O . TRP A 1 104 ? -14.348 -4.166 6.825 1.00 92.19 104 TRP A O 1
ATOM 852 N N . ASN A 1 105 ? -15.532 -5.683 7.975 1.00 92.44 105 ASN A N 1
ATOM 853 C CA . ASN A 1 105 ? -14.441 -5.956 8.899 1.00 92.44 105 ASN A CA 1
ATOM 854 C C . ASN A 1 105 ? -13.467 -6.972 8.301 1.00 92.44 105 ASN A C 1
ATOM 856 O O . ASN A 1 105 ? -13.835 -7.847 7.514 1.00 92.44 105 ASN A O 1
ATOM 860 N N . HIS A 1 106 ? -12.211 -6.909 8.733 1.00 91.81 106 HIS A N 1
ATOM 861 C CA . HIS A 1 106 ? -11.164 -7.812 8.275 1.00 91.81 106 HIS A CA 1
ATOM 862 C C . HIS A 1 106 ? -11.507 -9.278 8.543 1.00 91.81 106 HIS A C 1
ATOM 864 O O . HIS A 1 106 ? -11.246 -10.129 7.699 1.00 91.81 106 HIS A O 1
ATOM 870 N N . ARG A 1 107 ? -12.181 -9.577 9.661 1.00 90.88 107 ARG A N 1
ATOM 871 C CA . ARG A 1 107 ? -12.670 -10.934 9.968 1.00 90.88 107 ARG A CA 1
ATOM 872 C C . ARG A 1 107 ? -13.566 -11.541 8.885 1.00 90.88 107 ARG A C 1
ATOM 874 O O . ARG A 1 107 ? -13.549 -12.756 8.723 1.00 90.88 107 ARG A O 1
ATOM 881 N N . ASP A 1 108 ? -14.317 -10.717 8.156 1.00 90.75 108 ASP A N 1
ATOM 882 C CA . ASP A 1 108 ? -15.268 -11.178 7.141 1.00 90.75 108 ASP A CA 1
ATOM 883 C C . ASP A 1 108 ? -14.563 -11.465 5.807 1.00 90.75 108 ASP A C 1
ATOM 885 O O . ASP A 1 108 ? -15.022 -12.279 5.007 1.00 90.75 108 ASP A O 1
ATOM 889 N N . LEU A 1 109 ? -13.429 -10.796 5.567 1.00 89.12 109 LEU A N 1
ATOM 890 C CA . LEU A 1 109 ? -12.740 -10.774 4.276 1.00 89.12 109 LEU A CA 1
ATOM 891 C C . LEU A 1 109 ? -11.318 -11.348 4.312 1.00 89.12 109 LEU A C 1
ATOM 893 O O . LEU A 1 109 ? -10.679 -11.396 3.262 1.00 89.12 109 LEU A O 1
ATOM 897 N N . HIS A 1 110 ? -10.831 -11.796 5.473 1.00 85.38 110 HIS A N 1
ATOM 898 C CA . HIS A 1 110 ? -9.447 -12.225 5.709 1.00 85.38 110 HIS A CA 1
ATOM 899 C C . HIS A 1 110 ? -8.922 -13.144 4.593 1.00 85.38 110 HIS A C 1
ATOM 901 O O . HIS A 1 110 ? -8.007 -12.778 3.859 1.00 85.38 110 HIS A O 1
ATOM 907 N N . ASN A 1 111 ? -9.610 -14.264 4.348 1.00 83.88 111 ASN A N 1
ATOM 908 C CA . ASN A 1 111 ? -9.209 -15.245 3.332 1.00 83.88 111 ASN A CA 1
ATOM 909 C C . ASN A 1 111 ? -9.424 -14.773 1.880 1.00 83.88 111 ASN A C 1
ATOM 911 O O . ASN A 1 111 ? -8.828 -15.319 0.955 1.00 83.88 111 ASN A O 1
ATOM 915 N N . LEU A 1 112 ? -10.279 -13.771 1.651 1.00 78.62 112 LEU A N 1
ATOM 916 C CA . LEU A 1 112 ? -10.554 -13.237 0.312 1.00 78.62 112 LEU A CA 1
ATOM 917 C C . LEU A 1 112 ? -9.510 -12.208 -0.134 1.00 78.62 112 LEU A C 1
ATOM 919 O O . LEU A 1 112 ? -9.421 -11.914 -1.327 1.00 78.62 112 LEU A O 1
ATOM 923 N N . LYS A 1 113 ? -8.728 -11.648 0.795 1.00 67.00 113 LYS A N 1
ATOM 924 C CA . LYS A 1 113 ? -7.779 -10.571 0.497 1.00 67.00 113 LYS A CA 1
ATOM 925 C C . LYS A 1 113 ? -6.626 -11.046 -0.389 1.00 67.00 113 LYS A C 1
ATOM 927 O O . LYS A 1 113 ? -6.332 -10.387 -1.383 1.00 67.00 113 LYS A O 1
ATOM 932 N N . CYS A 1 114 ? -6.052 -12.208 -0.077 1.00 60.25 114 CYS A N 1
ATOM 933 C CA . CYS A 1 114 ? -4.984 -12.836 -0.860 1.00 60.25 114 CYS A CA 1
ATOM 934 C C . CYS A 1 114 ? -5.411 -13.066 -2.324 1.00 60.25 114 CYS A C 1
ATOM 936 O O . CYS A 1 114 ? -4.696 -12.682 -3.248 1.00 60.25 114 CYS A O 1
ATOM 938 N N . LEU A 1 115 ? -6.635 -13.568 -2.547 1.00 56.22 115 LEU A N 1
ATOM 939 C CA . LEU A 1 115 ? -7.182 -13.805 -3.891 1.00 56.22 115 LEU A CA 1
ATOM 940 C C . LEU A 1 115 ? -7.362 -12.514 -4.707 1.00 56.22 115 LEU A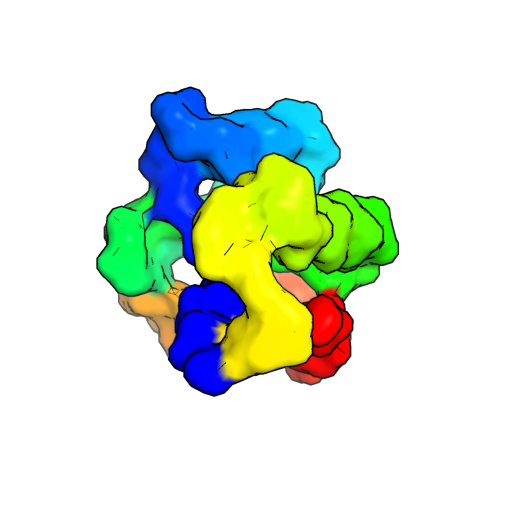 C 1
ATOM 942 O O . LEU A 1 115 ? -7.286 -12.535 -5.930 1.00 56.22 115 LEU A O 1
ATOM 946 N N . ARG A 1 116 ? -7.621 -11.380 -4.049 1.00 74.69 116 ARG A N 1
ATOM 947 C CA . ARG A 1 116 ? -7.850 -10.095 -4.729 1.00 74.69 116 ARG A CA 1
ATOM 948 C C . ARG A 1 116 ? -6.564 -9.335 -5.065 1.00 74.69 116 ARG A C 1
ATOM 950 O O . ARG A 1 116 ? -6.661 -8.288 -5.701 1.00 74.69 116 ARG A O 1
ATOM 957 N N . LEU A 1 117 ? -5.397 -9.849 -4.666 1.00 70.38 117 LEU A N 1
ATOM 958 C CA . LEU A 1 117 ? -4.083 -9.268 -4.969 1.00 70.38 117 LEU A CA 1
ATOM 959 C C . LEU A 1 117 ? -3.502 -9.732 -6.318 1.00 70.38 117 LEU A C 1
ATOM 961 O O . LEU A 1 117 ? -2.404 -9.333 -6.682 1.00 70.38 117 LEU A O 1
ATOM 965 N N . THR A 1 118 ? -4.187 -10.575 -7.088 1.00 61.94 118 THR A N 1
ATOM 966 C CA . THR A 1 118 ? -3.654 -10.990 -8.393 1.00 61.94 118 THR A CA 1
ATOM 967 C C . THR A 1 118 ? -3.728 -9.823 -9.383 1.00 61.94 118 THR A C 1
ATOM 969 O O . THR A 1 118 ? -4.820 -9.427 -9.792 1.00 61.94 118 THR A O 1
ATOM 972 N N . VAL A 1 119 ? -2.561 -9.257 -9.703 1.00 53.59 119 VAL A N 1
ATOM 973 C CA . VAL A 1 119 ? -2.344 -8.158 -10.659 1.00 53.59 119 VAL A CA 1
ATOM 974 C C . VAL A 1 119 ? -1.864 -8.705 -11.993 1.00 53.59 119 VAL A C 1
ATOM 976 O O . VAL A 1 119 ? -1.071 -9.675 -11.963 1.00 53.59 119 VAL A O 1
#

Radius of gyration: 13.95 Å; Cα contacts (8 Å, |Δi|>4): 192; chains: 1; bounding box: 31×27×38 Å

Solvent-accessible surface area (backbone atoms only — not comparable to full-atom values): 6753 Å² total; per-residue (Å²): 92,76,46,81,51,57,58,62,39,49,72,38,86,86,39,64,71,39,40,54,35,56,77,70,60,37,45,26,19,33,83,86,70,44,74,33,71,42,34,46,95,80,37,58,19,32,35,60,30,43,82,30,67,68,43,43,56,55,55,49,54,48,69,35,63,86,66,28,72,91,56,51,99,63,57,44,79,40,77,47,66,45,69,45,57,21,56,93,40,73,95,38,25,73,59,56,63,24,31,39,70,96,70,41,40,31,68,82,41,41,83,56,44,45,71,45,62,78,117

InterPro domains:
  IPR000322 Glycoside hydrolase family 31, TIM barrel domain [PF01055] (1-113)
  IPR017853 Glycoside hydrolase superfamily [SSF51445] (3-112)
  IPR030458 Glycosyl hydrolases family 31, active site [PS00129] (76-83)

pLDDT: mean 90.6, std 7.57, range [53.59, 96.62]

Nearest PDB structures (foldseek):
  7l9e-assembly1_C  TM=9.947E-01  e=3.428E-16  Mus musculus
  5hjr-assembly1_A  TM=9.967E-01  e=5.457E-16  Mus musculus
  5hjr-assembly2_C  TM=9.977E-01  e=9.924E-16  Mus musculus
  7k9q-assembly1_A  TM=9.949E-01  e=8.689E-16  Mus musculus
  7jty-assembly1_A  TM=9.933E-01  e=1.061E-15  Mus musculus

Sequence (119 aa):
MVVISDPHIKVDPKYTLYSEAKEKGYFVKNISGQDFEGNCWPGVSSYLDFTNPDVREWYSSQFSFEKYKNSTNILFIWNDMNEPSVFGSCEGTMPKEAVHHQGWNHRDLHNLKCLRLTV

Foldseek 3Di:
DEDEDEQWADPDCVDPVNVVCVVVVQFWAALVRHFDWFQDDNGTTTGGQLVDPVSLVVVVVCQPCVNPPPDDPPYHYDYPCFLPAGPPDVVRDDDQQTAHPPGDGCVVCSVVRSVSPDD

Mean predicted aligned error: 3.94 Å